Protein AF-A0A6G0CFB4-F1 (afdb_monomer_lite)

Sequence (68 aa):
MKPTDYIEWDNLKDIPFFLCQVVEDREKQDLDIYYLGKRVLHDYDHVGHYLRTAVILFRRVKSRTADW

Secondary structure (DSSP, 8-state):
-----B--GGG-TT--GGGPEEEEETTTTEEEEEETTEEEEEEETTSTHHHHHHHHHHHHHHHHTS--

Structure (mmCIF, N/CA/C/O backbone):
data_AF-A0A6G0CFB4-F1
#
_entry.id   AF-A0A6G0CFB4-F1
#
loop_
_atom_site.group_PDB
_atom_site.id
_atom_site.type_symbol
_atom_site.label_atom_id
_atom_site.label_alt_id
_atom_site.label_comp_id
_atom_site.label_asym_id
_atom_site.label_entity_id
_atom_site.label_seq_id
_atom_site.pdbx_PDB_ins_code
_atom_site.Cartn_x
_atom_site.Cartn_y
_atom_site.Cartn_z
_atom_site.occupancy
_atom_site.B_iso_or_equiv
_atom_site.auth_seq_id
_atom_site.auth_comp_id
_atom_site.auth_asym_id
_atom_site.auth_atom_id
_atom_site.pdbx_PDB_model_num
ATOM 1 N N . MET A 1 1 ? 15.169 -6.317 -11.596 1.00 61.44 1 MET A N 1
ATOM 2 C CA . MET A 1 1 ? 13.709 -6.378 -11.357 1.00 61.44 1 MET A CA 1
ATOM 3 C C . MET A 1 1 ? 13.497 -6.505 -9.853 1.00 61.44 1 MET A C 1
ATOM 5 O O . MET A 1 1 ? 14.239 -7.272 -9.248 1.00 61.44 1 MET A O 1
ATOM 9 N N . LYS A 1 2 ? 12.601 -5.725 -9.227 1.00 58.88 2 LYS A N 1
ATOM 10 C CA . LYS A 1 2 ? 12.302 -5.891 -7.788 1.00 58.88 2 LYS A CA 1
ATOM 11 C C . LYS A 1 2 ? 11.715 -7.304 -7.569 1.00 58.88 2 LYS A C 1
ATOM 13 O O . LYS A 1 2 ? 10.895 -7.710 -8.399 1.00 58.88 2 LYS A O 1
ATOM 18 N N . PRO A 1 3 ? 12.099 -8.035 -6.503 1.00 58.56 3 PRO A N 1
ATOM 19 C CA . PRO A 1 3 ? 11.500 -9.327 -6.175 1.00 58.56 3 PRO A CA 1
ATOM 20 C C . PRO A 1 3 ? 9.978 -9.218 -6.154 1.00 58.56 3 PRO A C 1
ATOM 22 O O . PRO A 1 3 ? 9.410 -8.252 -5.641 1.00 58.56 3 PRO A O 1
ATOM 25 N N . THR A 1 4 ? 9.321 -10.162 -6.808 1.00 58.91 4 THR A N 1
ATOM 2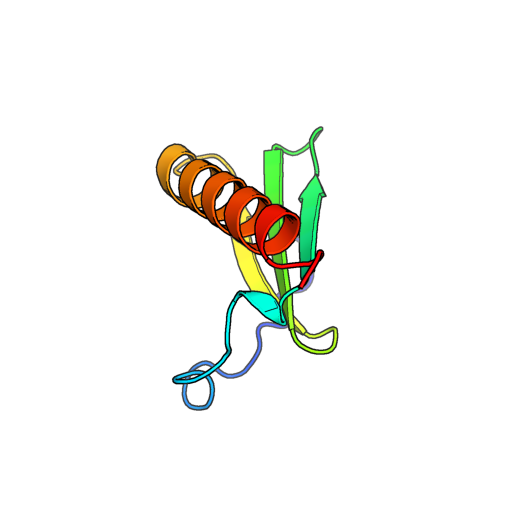6 C CA . THR A 1 4 ? 7.906 -10.082 -7.169 1.00 58.91 4 THR A CA 1
ATOM 27 C C . THR A 1 4 ? 7.064 -10.912 -6.204 1.00 58.91 4 THR A C 1
ATOM 29 O O . THR A 1 4 ? 6.193 -11.665 -6.616 1.00 58.91 4 THR A O 1
ATOM 32 N N . ASP A 1 5 ? 7.342 -10.774 -4.908 1.00 65.56 5 ASP A N 1
ATOM 33 C CA . ASP A 1 5 ? 6.606 -11.476 -3.858 1.00 65.56 5 ASP A CA 1
ATOM 34 C C . ASP A 1 5 ? 5.290 -10.735 -3.594 1.00 65.56 5 ASP A C 1
ATOM 36 O O . ASP A 1 5 ? 5.155 -9.944 -2.654 1.00 65.56 5 ASP A O 1
ATOM 40 N N . TYR A 1 6 ? 4.334 -10.925 -4.502 1.00 64.69 6 TYR A N 1
ATOM 41 C CA . TYR A 1 6 ? 2.957 -10.506 -4.287 1.00 64.69 6 TYR A CA 1
ATOM 42 C C . TYR A 1 6 ? 2.284 -11.433 -3.274 1.00 64.69 6 TYR A C 1
ATOM 44 O O . TYR A 1 6 ? 2.603 -12.615 -3.153 1.00 64.69 6 TYR A O 1
ATOM 52 N N . ILE A 1 7 ? 1.332 -10.887 -2.530 1.00 70.62 7 ILE A N 1
ATOM 53 C CA . ILE A 1 7 ? 0.406 -11.692 -1.732 1.00 70.62 7 ILE A CA 1
ATOM 54 C C . ILE A 1 7 ? -0.510 -12.530 -2.648 1.00 70.62 7 ILE A C 1
ATOM 56 O O . ILE A 1 7 ? -0.814 -12.128 -3.769 1.00 70.62 7 ILE A O 1
ATOM 60 N N . GLU A 1 8 ? -0.944 -13.701 -2.177 1.00 70.69 8 GLU A N 1
ATOM 61 C CA . GLU A 1 8 ? -1.889 -14.557 -2.905 1.00 70.69 8 GLU A CA 1
ATOM 62 C C . GLU A 1 8 ? -3.242 -13.866 -3.097 1.00 70.69 8 GLU A C 1
ATOM 64 O O . GLU A 1 8 ? -3.967 -13.632 -2.130 1.00 70.69 8 GLU A O 1
ATOM 69 N N . TRP A 1 9 ? -3.582 -13.572 -4.354 1.00 65.94 9 TRP A N 1
ATOM 70 C CA . TRP A 1 9 ? -4.752 -12.778 -4.734 1.00 65.94 9 TRP A CA 1
ATOM 71 C C . TRP A 1 9 ? -6.100 -13.416 -4.398 1.00 65.94 9 TRP A C 1
ATOM 73 O O . TRP A 1 9 ? -7.053 -12.696 -4.097 1.00 65.94 9 TRP A O 1
ATOM 83 N N . ASP A 1 10 ? -6.179 -14.745 -4.364 1.00 66.38 10 ASP A N 1
ATOM 84 C CA . ASP A 1 10 ? -7.437 -15.463 -4.133 1.00 66.38 10 ASP A CA 1
ATOM 85 C C . ASP A 1 10 ? -7.985 -15.293 -2.703 1.00 66.38 10 ASP A C 1
ATOM 87 O O . ASP A 1 10 ? -9.183 -15.457 -2.476 1.00 66.38 10 ASP A O 1
ATOM 91 N N . ASN A 1 11 ? -7.147 -14.865 -1.752 1.00 60.78 11 ASN A N 1
ATOM 92 C CA . ASN A 1 11 ? -7.523 -14.605 -0.356 1.00 60.78 11 ASN A CA 1
ATOM 93 C C . ASN A 1 11 ? -7.645 -13.106 -0.008 1.00 60.78 11 ASN A C 1
ATOM 95 O O . ASN A 1 11 ? -7.764 -12.750 1.164 1.00 60.78 11 ASN A O 1
ATOM 99 N N . LEU A 1 12 ? -7.609 -12.208 -1.001 1.00 61.88 12 LEU A N 1
ATOM 100 C CA . LEU A 1 12 ? -7.493 -10.753 -0.793 1.00 61.88 12 LEU A CA 1
ATOM 101 C C . LEU A 1 12 ? -8.789 -9.954 -0.847 1.00 61.88 12 LEU A C 1
ATOM 103 O O . LEU A 1 12 ? -8.734 -8.729 -0.719 1.00 61.88 12 LEU A O 1
ATOM 107 N N . LYS A 1 13 ? -9.939 -10.609 -1.040 1.00 57.06 13 LYS A N 1
ATOM 108 C CA . LYS A 1 13 ? -11.213 -9.940 -1.354 1.00 57.06 13 LYS A CA 1
ATOM 109 C C . LYS A 1 13 ? -11.645 -8.848 -0.367 1.00 57.06 13 LYS A C 1
ATOM 111 O O . LYS A 1 13 ? -12.428 -7.993 -0.762 1.00 57.06 13 LYS A O 1
ATOM 116 N N . ASP A 1 14 ? -11.076 -8.810 0.836 1.00 69.12 14 ASP A N 1
ATOM 117 C CA . ASP A 1 14 ? -11.500 -7.909 1.904 1.00 69.12 14 ASP A CA 1
ATOM 118 C C . ASP A 1 14 ? -10.361 -7.114 2.564 1.00 69.12 14 ASP A C 1
ATOM 120 O O . ASP A 1 14 ? -10.515 -6.704 3.712 1.00 69.12 14 ASP A O 1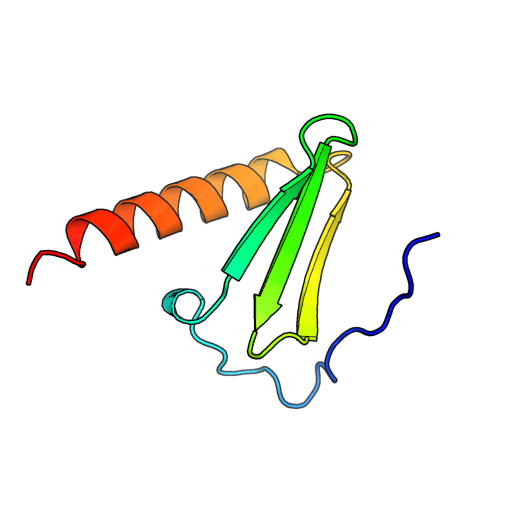
ATOM 124 N N . ILE A 1 15 ? -9.217 -6.862 1.902 1.00 76.19 15 ILE A N 1
ATOM 125 C CA . ILE A 1 15 ? -8.211 -5.963 2.503 1.00 76.19 15 ILE A CA 1
ATOM 126 C C . ILE A 1 15 ? -8.729 -4.520 2.496 1.00 76.19 15 ILE A C 1
ATOM 128 O O . ILE A 1 15 ? -8.815 -3.895 1.433 1.00 76.19 15 ILE A O 1
ATOM 132 N N . PRO A 1 16 ? -8.975 -3.911 3.668 1.00 78.88 16 PRO A N 1
ATOM 133 C CA . PRO A 1 16 ? -9.349 -2.516 3.725 1.00 78.88 16 PRO A CA 1
ATOM 134 C C . PRO A 1 16 ? -8.142 -1.644 3.379 1.00 78.88 16 PRO A C 1
ATOM 136 O O . PRO A 1 16 ? -7.100 -1.699 4.037 1.00 78.88 16 PRO A O 1
ATOM 139 N N . PHE A 1 17 ? -8.300 -0.767 2.389 1.00 76.56 17 PHE A N 1
ATOM 140 C CA . PHE A 1 17 ? -7.231 0.130 1.944 1.00 76.56 17 PHE A CA 1
ATOM 141 C C . PHE A 1 17 ? -6.652 0.987 3.085 1.00 76.56 17 PHE A C 1
ATOM 143 O O . PHE A 1 17 ? -5.462 1.286 3.101 1.00 76.56 17 PHE A O 1
ATOM 150 N N . PHE A 1 18 ? -7.461 1.352 4.087 1.00 79.25 18 PHE A N 1
ATOM 151 C CA . PHE A 1 18 ? -6.998 2.157 5.223 1.00 79.25 18 PHE A CA 1
ATOM 152 C C . PHE A 1 18 ? -5.939 1.451 6.093 1.00 79.25 18 PHE A C 1
ATOM 154 O O . PHE A 1 18 ? -5.158 2.139 6.763 1.00 79.25 18 PHE A O 1
ATOM 161 N N . LEU A 1 19 ? -5.898 0.112 6.063 1.00 83.12 19 LEU A N 1
ATOM 162 C CA . LEU A 1 19 ? -4.889 -0.718 6.728 1.00 83.12 19 LEU A CA 1
ATOM 163 C C . LEU A 1 19 ? -3.611 -0.882 5.897 1.00 83.12 19 LEU A C 1
ATOM 165 O O . LEU A 1 19 ? -2.619 -1.410 6.397 1.00 83.12 19 LEU A O 1
ATOM 169 N N . CYS A 1 20 ? -3.617 -0.442 4.640 1.00 86.44 20 CYS A N 1
ATOM 170 C CA . CYS A 1 20 ? -2.462 -0.541 3.767 1.00 86.44 20 CYS A CA 1
ATOM 171 C C . CYS A 1 20 ? -1.473 0.609 3.996 1.00 86.44 20 CYS A C 1
ATOM 173 O O . CYS A 1 20 ? -1.835 1.741 4.339 1.00 86.44 20 CYS A O 1
ATOM 175 N N . GLN A 1 21 ? -0.204 0.315 3.738 1.00 87.56 21 GLN A N 1
ATOM 176 C CA . GLN A 1 21 ? 0.871 1.288 3.643 1.00 87.56 21 GLN A CA 1
ATOM 177 C C . GLN A 1 21 ? 1.140 1.599 2.173 1.00 87.56 21 GLN A C 1
ATOM 179 O O . GLN A 1 21 ? 1.350 0.699 1.367 1.00 87.56 21 GLN A O 1
ATOM 184 N N . VAL A 1 22 ? 1.178 2.885 1.840 1.00 86.81 22 VAL A N 1
ATOM 185 C CA . VAL A 1 22 ? 1.535 3.372 0.504 1.00 86.81 22 VAL A CA 1
ATOM 186 C C . VAL A 1 22 ? 2.964 3.896 0.545 1.00 86.81 22 VAL A C 1
ATOM 188 O O . VAL A 1 22 ? 3.260 4.786 1.350 1.00 86.81 22 VAL A O 1
ATOM 191 N N . VAL A 1 23 ? 3.815 3.383 -0.338 1.00 87.75 23 VAL A N 1
ATOM 192 C CA . VAL A 1 23 ? 5.213 3.782 -0.519 1.00 87.75 23 VAL A CA 1
ATOM 193 C C . VAL A 1 23 ? 5.387 4.306 -1.942 1.00 87.75 23 VAL A C 1
ATOM 195 O O . VAL A 1 23 ? 5.029 3.634 -2.902 1.00 87.75 23 VAL A O 1
ATOM 198 N N . GLU A 1 24 ? 5.925 5.516 -2.074 1.00 85.69 24 GLU A N 1
ATOM 199 C CA . GLU A 1 24 ? 6.188 6.150 -3.370 1.00 85.69 24 GLU A CA 1
ATOM 200 C C . GLU A 1 24 ? 7.696 6.257 -3.595 1.00 85.69 24 GLU A C 1
ATOM 202 O O . GLU A 1 24 ? 8.408 6.813 -2.755 1.00 85.69 24 GLU A O 1
ATOM 207 N N . ASP A 1 25 ? 8.169 5.771 -4.740 1.00 84.38 25 ASP A N 1
ATOM 208 C CA . ASP A 1 25 ? 9.517 6.028 -5.248 1.00 84.38 25 ASP A CA 1
ATOM 209 C C . ASP A 1 25 ? 9.413 7.131 -6.307 1.00 84.38 25 ASP A C 1
ATOM 211 O O . ASP A 1 25 ? 8.962 6.906 -7.429 1.00 84.38 25 ASP A O 1
ATOM 215 N N . ARG A 1 26 ? 9.785 8.360 -5.933 1.00 79.56 26 ARG A N 1
ATOM 216 C CA . ARG A 1 26 ? 9.648 9.533 -6.812 1.00 79.56 26 ARG A CA 1
ATOM 217 C C . ARG A 1 26 ? 10.630 9.531 -7.978 1.00 79.56 26 ARG A C 1
ATOM 219 O O . ARG A 1 26 ? 10.322 10.126 -9.004 1.00 79.56 26 ARG A O 1
ATOM 226 N N . GLU A 1 27 ? 11.796 8.912 -7.814 1.00 82.44 27 GLU A N 1
ATOM 227 C CA . GLU A 1 27 ? 12.821 8.872 -8.861 1.00 82.44 27 GLU A CA 1
ATOM 228 C C . GLU A 1 27 ? 12.424 7.893 -9.960 1.00 82.44 27 GLU A C 1
ATOM 230 O O . GLU A 1 27 ? 12.574 8.191 -11.144 1.00 82.44 27 GLU A O 1
ATOM 235 N N . LYS A 1 28 ? 11.873 6.743 -9.564 1.00 78.31 28 LYS A N 1
ATOM 236 C CA . LYS A 1 28 ? 11.408 5.713 -10.502 1.00 78.31 28 LYS A CA 1
ATOM 237 C C . LYS A 1 28 ? 9.976 5.912 -10.961 1.00 78.31 28 LYS A C 1
ATOM 239 O O . LYS A 1 28 ? 9.576 5.276 -11.925 1.00 78.31 28 LYS A O 1
ATOM 244 N N . GLN A 1 29 ? 9.255 6.820 -10.303 1.00 76.94 29 GLN A N 1
ATOM 245 C CA . GLN A 1 29 ? 7.820 6.985 -10.479 1.00 76.94 29 GLN A CA 1
ATOM 246 C C . GLN A 1 29 ? 7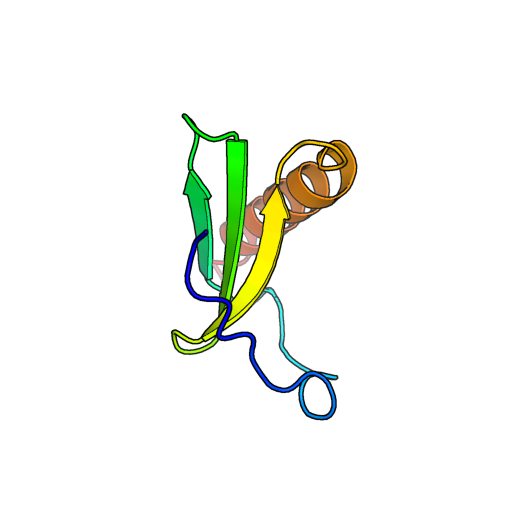.133 5.628 -10.247 1.00 76.94 29 GLN A C 1
ATOM 248 O O . GLN A 1 29 ? 6.417 5.117 -11.094 1.00 76.94 29 GLN A O 1
ATOM 253 N N . ASP A 1 30 ? 7.401 5.011 -9.094 1.00 82.31 30 ASP A N 1
ATOM 254 C CA . ASP A 1 30 ? 6.712 3.788 -8.680 1.00 82.31 30 ASP A CA 1
ATOM 255 C C . ASP A 1 30 ? 5.789 4.092 -7.502 1.00 82.31 30 ASP A C 1
A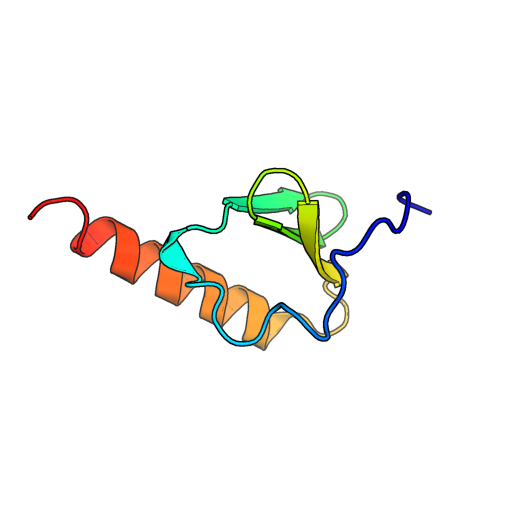TOM 257 O O . ASP A 1 30 ? 6.136 4.853 -6.587 1.00 82.31 30 ASP A O 1
ATOM 261 N N . LEU A 1 31 ? 4.653 3.403 -7.469 1.00 84.56 31 LEU A N 1
ATOM 262 C CA . LEU A 1 31 ? 3.785 3.335 -6.307 1.00 84.56 31 LEU A CA 1
ATOM 263 C C . LEU A 1 31 ? 3.639 1.878 -5.870 1.00 84.56 31 LEU A C 1
ATOM 265 O O . LEU A 1 31 ? 3.126 1.028 -6.596 1.00 84.56 31 LEU A O 1
ATOM 269 N N . ASP A 1 32 ? 4.096 1.588 -4.659 1.00 86.06 32 ASP A N 1
ATOM 270 C CA . ASP A 1 32 ? 3.958 0.287 -4.019 1.00 86.06 32 ASP A CA 1
ATOM 271 C C . ASP A 1 32 ? 2.932 0.384 -2.878 1.00 86.06 32 ASP A C 1
ATOM 273 O O . ASP A 1 32 ? 2.974 1.297 -2.046 1.00 86.06 32 ASP A O 1
ATOM 277 N N . ILE A 1 33 ? 2.019 -0.582 -2.804 1.00 85.94 33 ILE A N 1
ATOM 278 C CA . ILE A 1 33 ? 1.065 -0.723 -1.702 1.00 85.94 33 ILE A CA 1
ATOM 279 C C . ILE A 1 33 ? 1.373 -2.018 -0.966 1.00 85.94 33 ILE A C 1
ATOM 281 O O . ILE A 1 33 ? 1.507 -3.079 -1.579 1.00 85.94 33 ILE A O 1
ATOM 285 N N . TYR A 1 34 ? 1.452 -1.931 0.356 1.00 87.31 34 TYR A N 1
ATOM 286 C CA . TYR A 1 34 ? 1.746 -3.047 1.241 1.00 87.31 34 TYR A CA 1
ATOM 287 C C . TYR A 1 34 ? 0.631 -3.262 2.259 1.00 87.31 34 TYR A C 1
ATOM 289 O O . TYR A 1 34 ? 0.052 -2.308 2.776 1.00 87.31 34 TYR A O 1
ATOM 297 N N . TYR A 1 35 ? 0.397 -4.520 2.613 1.00 85.69 35 TYR A N 1
ATOM 298 C CA . TYR A 1 35 ? -0.420 -4.934 3.749 1.00 85.69 35 TYR A CA 1
ATOM 299 C C . TYR A 1 35 ? 0.358 -5.972 4.557 1.00 85.69 35 TYR A C 1
ATOM 301 O O . TYR A 1 35 ? 0.848 -6.951 3.996 1.00 85.69 35 TYR A O 1
ATOM 309 N N . LEU A 1 36 ? 0.517 -5.744 5.866 1.00 87.62 36 LEU A N 1
ATOM 310 C CA . LEU A 1 36 ? 1.301 -6.612 6.763 1.00 87.62 36 LEU A CA 1
ATOM 311 C C . LEU A 1 36 ? 2.706 -6.953 6.215 1.00 87.62 36 LEU A C 1
ATOM 313 O O . LEU A 1 36 ? 3.167 -8.088 6.304 1.00 87.62 36 LEU A O 1
ATOM 317 N N . GLY A 1 37 ? 3.373 -5.971 5.596 1.00 86.38 37 GLY A N 1
ATOM 318 C CA . GLY A 1 37 ? 4.711 -6.127 5.009 1.00 86.38 37 GLY A CA 1
ATOM 319 C C . GLY A 1 37 ? 4.757 -6.864 3.665 1.00 86.38 37 GLY A C 1
ATOM 320 O O . GLY A 1 37 ? 5.819 -6.925 3.053 1.00 86.38 37 GLY A O 1
ATOM 321 N N . LYS A 1 38 ? 3.628 -7.380 3.166 1.00 85.94 38 LYS A N 1
ATOM 322 C CA . LYS A 1 38 ? 3.527 -8.017 1.846 1.00 85.94 38 LYS A CA 1
ATOM 323 C C . LYS A 1 38 ? 3.045 -7.020 0.806 1.00 85.94 38 LYS A C 1
ATOM 325 O O . LYS A 1 38 ? 2.127 -6.244 1.074 1.00 85.94 38 LYS A O 1
ATOM 330 N N . ARG A 1 39 ? 3.647 -7.039 -0.384 1.00 85.62 39 ARG A N 1
ATOM 331 C CA . ARG A 1 39 ? 3.253 -6.144 -1.473 1.00 85.62 39 ARG A CA 1
ATOM 332 C C . ARG A 1 39 ? 1.941 -6.625 -2.080 1.00 85.62 39 ARG A C 1
ATOM 334 O O . ARG A 1 39 ? 1.869 -7.735 -2.600 1.00 85.62 39 ARG A O 1
ATOM 341 N N . VAL A 1 40 ? 0.914 -5.788 -2.001 1.00 82.50 40 VAL A N 1
ATOM 342 C CA . VAL A 1 40 ? -0.420 -6.070 -2.549 1.00 82.50 40 VAL A CA 1
ATOM 343 C C . VAL A 1 40 ? -0.606 -5.466 -3.922 1.00 82.50 40 VAL A C 1
ATOM 345 O O . VAL A 1 40 ? -1.323 -6.022 -4.733 1.00 82.50 40 VAL A O 1
ATOM 348 N N . LEU A 1 41 ? 0.053 -4.348 -4.212 1.00 81.81 41 LEU A N 1
ATOM 349 C CA . LEU A 1 41 ? -0.046 -3.705 -5.510 1.00 81.81 41 LEU A CA 1
ATOM 350 C C . LEU A 1 41 ? 1.273 -3.018 -5.835 1.00 81.81 41 LEU A C 1
ATOM 352 O O . LEU A 1 41 ? 1.928 -2.459 -4.955 1.00 81.81 41 LEU A O 1
ATOM 356 N N . HIS A 1 42 ? 1.644 -3.073 -7.106 1.00 82.75 42 HIS A N 1
ATOM 357 C CA . HIS A 1 42 ? 2.745 -2.308 -7.661 1.00 82.75 42 HIS A CA 1
ATOM 358 C C . HIS A 1 42 ? 2.274 -1.652 -8.952 1.00 82.75 42 HIS A C 1
ATOM 360 O O . HIS A 1 42 ? 1.732 -2.344 -9.813 1.00 82.75 42 HIS A O 1
ATOM 366 N N . ASP A 1 43 ? 2.493 -0.351 -9.068 1.00 77.25 43 ASP A N 1
ATOM 367 C CA . ASP A 1 43 ? 2.245 0.416 -10.280 1.00 77.25 43 ASP A CA 1
ATOM 368 C C . ASP A 1 43 ? 3.541 1.113 -10.689 1.00 77.25 43 ASP A C 1
ATOM 370 O O . ASP A 1 43 ? 4.087 1.921 -9.933 1.00 77.25 43 ASP A O 1
ATOM 374 N N . TYR A 1 44 ? 4.039 0.750 -11.869 1.00 70.75 44 TYR A N 1
ATOM 375 C CA . TYR A 1 44 ? 5.041 1.527 -12.588 1.00 70.75 44 TYR A CA 1
ATOM 376 C C . TYR A 1 44 ? 4.255 2.640 -13.282 1.00 70.75 44 TYR A C 1
ATOM 378 O O . TYR A 1 44 ? 3.339 2.305 -14.031 1.00 70.75 44 TYR A O 1
ATOM 386 N N . ASP A 1 45 ? 4.557 3.923 -13.055 1.00 65.19 45 ASP A N 1
ATOM 387 C CA . ASP A 1 45 ? 3.775 5.111 -13.484 1.00 65.19 45 ASP A CA 1
ATOM 388 C C . ASP A 1 45 ? 3.709 5.324 -15.021 1.00 65.19 45 ASP A C 1
ATOM 390 O O . ASP A 1 45 ? 3.787 6.430 -15.545 1.00 65.19 45 ASP A O 1
ATOM 394 N N . HIS A 1 46 ? 3.556 4.250 -15.793 1.00 60.12 46 HIS A N 1
ATOM 395 C CA . HIS A 1 46 ? 3.315 4.213 -17.230 1.00 60.12 46 HIS A CA 1
ATOM 396 C C . HIS A 1 46 ? 1.806 4.211 -17.559 1.00 60.12 46 HIS A C 1
ATOM 398 O O . HIS A 1 46 ? 1.433 4.439 -18.708 1.00 60.12 46 HIS A O 1
ATOM 404 N N . VAL A 1 47 ? 0.934 3.994 -16.557 1.00 55.19 47 VAL A N 1
ATOM 405 C CA . VAL A 1 47 ? -0.547 4.029 -16.661 1.00 55.19 47 VAL A CA 1
ATOM 406 C C .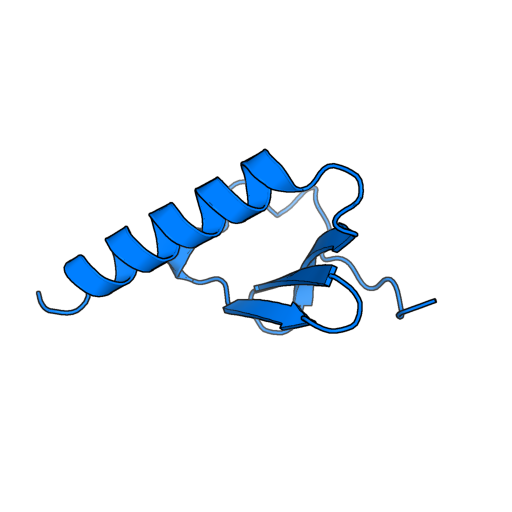 VAL A 1 47 ? -1.195 4.793 -15.470 1.00 55.19 47 VAL A C 1
ATOM 408 O O . VAL A 1 47 ? -2.416 4.944 -15.386 1.00 55.19 47 VAL A O 1
ATOM 411 N N . GLY A 1 48 ? -0.381 5.331 -14.550 1.00 56.50 48 GLY A N 1
ATOM 412 C CA . GLY A 1 48 ? -0.696 5.548 -13.127 1.00 56.50 48 GLY A CA 1
ATOM 413 C C . GLY A 1 48 ? -1.488 6.793 -12.714 1.00 56.50 48 GLY A C 1
ATOM 414 O O . GLY A 1 48 ? -1.654 7.038 -11.514 1.00 56.50 48 GLY A O 1
ATOM 415 N N . HIS A 1 49 ? -2.053 7.584 -13.635 1.00 63.00 49 HIS A N 1
ATOM 416 C CA . HIS A 1 49 ? -2.785 8.795 -13.229 1.00 63.00 49 HIS A CA 1
ATOM 417 C C . HIS A 1 49 ? -3.995 8.492 -12.330 1.00 63.00 49 HIS A C 1
ATOM 419 O O . HIS A 1 49 ? -4.220 9.184 -11.330 1.00 63.00 49 HIS A O 1
ATOM 425 N N . TYR A 1 50 ? -4.758 7.443 -12.642 1.00 68.25 50 TYR A N 1
ATOM 426 C CA . TYR A 1 50 ? -5.973 7.105 -11.899 1.00 68.25 50 TYR A CA 1
ATOM 427 C C . TYR A 1 50 ? -5.674 6.486 -10.535 1.00 68.25 50 TYR A C 1
ATOM 429 O O . TYR A 1 50 ? -6.273 6.894 -9.538 1.00 68.25 50 TYR A O 1
ATOM 437 N N . LEU A 1 51 ? -4.716 5.558 -10.465 1.00 76.19 51 LEU A N 1
ATOM 438 C CA . LEU A 1 51 ? -4.353 4.918 -9.205 1.00 76.19 51 LEU A CA 1
ATOM 439 C C . LEU A 1 51 ? -3.691 5.913 -8.251 1.00 76.19 51 LEU A C 1
ATOM 441 O O . LEU A 1 51 ? -4.079 5.993 -7.086 1.00 76.19 51 LEU A O 1
ATOM 445 N N . ARG A 1 52 ? -2.773 6.749 -8.744 1.00 76.12 52 ARG A N 1
ATOM 446 C CA . ARG A 1 52 ? -2.169 7.823 -7.947 1.00 76.12 52 ARG A CA 1
ATOM 447 C C . ARG A 1 52 ? -3.222 8.787 -7.403 1.00 76.12 52 ARG A C 1
ATOM 449 O O . ARG A 1 52 ? -3.189 9.131 -6.222 1.00 76.12 52 ARG A O 1
ATOM 456 N N . THR A 1 53 ? -4.191 9.182 -8.231 1.00 75.69 53 THR A N 1
ATOM 457 C CA . THR A 1 53 ? -5.302 10.054 -7.812 1.00 75.69 53 THR A CA 1
ATOM 458 C C . THR A 1 53 ? -6.156 9.397 -6.728 1.00 75.69 53 THR A C 1
ATOM 460 O O . THR A 1 53 ? -6.451 10.029 -5.712 1.00 75.69 53 THR A O 1
ATOM 463 N N . ALA A 1 54 ? -6.501 8.117 -6.891 1.00 79.38 54 ALA A N 1
ATOM 464 C CA . ALA A 1 54 ? -7.256 7.357 -5.899 1.00 79.38 54 ALA A CA 1
ATOM 465 C C . ALA A 1 54 ? -6.493 7.242 -4.569 1.00 79.38 54 ALA A C 1
ATOM 467 O O . ALA A 1 54 ? -7.053 7.502 -3.505 1.00 79.38 54 ALA A O 1
ATOM 468 N N . VAL A 1 55 ? -5.196 6.938 -4.613 1.00 80.62 55 VAL A N 1
ATOM 469 C CA . VAL A 1 55 ? -4.335 6.851 -3.426 1.00 80.62 55 VAL A CA 1
ATOM 470 C C . VAL A 1 55 ? -4.263 8.189 -2.679 1.00 80.62 55 VAL A C 1
ATOM 472 O O . VAL A 1 55 ? -4.374 8.214 -1.449 1.00 80.62 55 VAL A O 1
ATOM 475 N N . ILE A 1 56 ? -4.122 9.308 -3.397 1.00 81.19 56 ILE A N 1
ATOM 476 C CA . ILE A 1 56 ? -4.13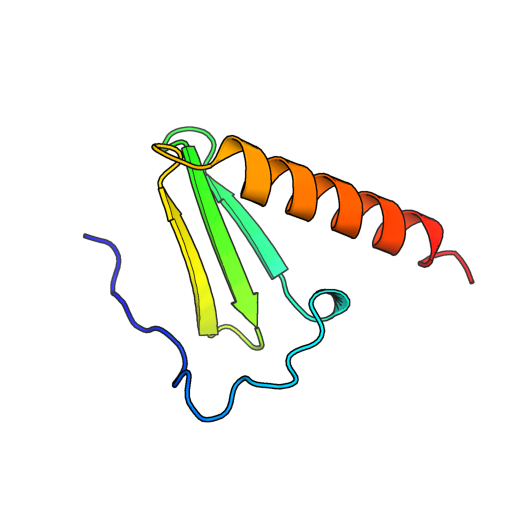9 10.656 -2.806 1.00 81.19 56 ILE A CA 1
ATOM 477 C C . ILE A 1 56 ? -5.493 10.936 -2.142 1.00 81.19 56 ILE A C 1
ATOM 479 O O . ILE A 1 56 ? -5.527 11.408 -1.000 1.00 81.19 56 ILE A O 1
ATOM 483 N N . LEU A 1 57 ? -6.603 10.613 -2.814 1.00 82.44 57 LEU A N 1
ATOM 484 C CA . LEU A 1 57 ? -7.953 10.766 -2.270 1.00 82.44 57 LEU A CA 1
ATOM 485 C C . LEU A 1 57 ? -8.123 9.965 -0.972 1.00 82.44 57 LEU A C 1
ATOM 487 O O . LEU A 1 57 ? -8.518 10.531 0.047 1.00 82.44 57 LEU A O 1
ATOM 491 N N . PHE A 1 58 ? -7.773 8.678 -0.972 1.00 80.56 58 PHE A N 1
ATOM 492 C CA . PHE A 1 58 ? -7.908 7.820 0.206 1.00 80.56 58 PHE A CA 1
ATOM 493 C C . PHE A 1 58 ? -7.015 8.263 1.366 1.00 80.56 58 PHE A C 1
ATOM 495 O O . PHE A 1 58 ? -7.461 8.255 2.513 1.00 80.56 58 PHE A O 1
ATOM 502 N N . ARG A 1 59 ? -5.786 8.723 1.098 1.00 80.31 59 ARG A N 1
ATOM 503 C CA . ARG A 1 59 ? -4.931 9.345 2.124 1.00 80.31 59 ARG A CA 1
ATOM 504 C C . ARG A 1 59 ? -5.585 10.586 2.728 1.00 80.31 59 ARG A C 1
ATOM 506 O O . ARG A 1 59 ? -5.535 10.770 3.943 1.00 80.31 59 ARG A O 1
ATOM 513 N N . ARG A 1 60 ? -6.218 11.426 1.903 1.00 82.88 60 ARG A N 1
ATOM 514 C CA . ARG A 1 60 ? -6.910 12.634 2.370 1.00 82.88 60 ARG A CA 1
ATOM 515 C C . ARG A 1 60 ? -8.131 12.295 3.220 1.00 82.88 60 ARG A C 1
ATOM 517 O O . ARG A 1 60 ? -8.318 12.934 4.250 1.00 82.88 60 ARG A O 1
ATOM 524 N N . VAL A 1 61 ? -8.916 11.290 2.827 1.00 80.31 61 VAL A N 1
ATOM 525 C CA . VAL A 1 61 ? -10.031 10.767 3.634 1.00 80.31 61 VAL A CA 1
ATOM 526 C C . VAL A 1 61 ? -9.507 10.250 4.971 1.00 80.31 61 VAL A C 1
ATOM 528 O O . VAL A 1 61 ? -9.934 10.759 6.000 1.00 80.31 61 VAL A O 1
ATOM 531 N N . LYS A 1 62 ? -8.509 9.353 4.960 1.00 77.12 62 LYS A N 1
ATOM 532 C CA . LYS A 1 62 ? -7.895 8.791 6.174 1.00 77.12 62 LYS A CA 1
ATOM 533 C C . LYS A 1 62 ? -7.404 9.873 7.134 1.00 77.12 62 LYS A C 1
ATOM 535 O O . LYS A 1 62 ? -7.636 9.762 8.325 1.00 77.12 62 LYS A O 1
ATOM 540 N N . SER A 1 63 ? -6.748 10.917 6.626 1.00 77.31 63 SER A N 1
ATOM 541 C CA . SER A 1 63 ? -6.275 12.033 7.453 1.00 77.31 63 SER A CA 1
ATOM 542 C C . SER A 1 63 ? -7.418 12.824 8.090 1.00 77.31 63 SER A C 1
ATOM 544 O O . SER A 1 63 ? -7.276 13.235 9.230 1.00 77.31 63 SER A O 1
ATOM 546 N N . ARG A 1 64 ? -8.540 13.041 7.391 1.00 76.12 64 ARG A N 1
ATOM 547 C CA . ARG A 1 64 ? -9.705 13.748 7.959 1.00 76.12 64 ARG A CA 1
ATOM 548 C C . ARG A 1 64 ? -10.488 12.884 8.942 1.00 76.12 64 ARG A C 1
ATOM 550 O O . ARG A 1 64 ? -11.137 13.412 9.831 1.00 76.12 64 ARG A O 1
ATOM 557 N N . THR A 1 65 ? -10.431 11.570 8.762 1.00 70.19 65 THR A N 1
ATOM 558 C CA . THR A 1 65 ? -10.999 10.567 9.661 1.00 70.19 65 THR A CA 1
ATOM 559 C C . THR A 1 65 ? -9.921 9.975 10.577 1.00 70.19 65 THR A C 1
ATOM 561 O O . THR A 1 65 ? -9.994 8.799 10.904 1.00 70.19 65 THR A O 1
ATOM 564 N N . ALA A 1 66 ? -8.862 10.699 10.926 1.00 63.78 66 ALA A N 1
ATOM 565 C CA . ALA A 1 66 ? -7.939 10.277 11.989 1.00 63.78 66 ALA A CA 1
ATOM 566 C C . ALA A 1 66 ? -8.165 11.085 13.277 1.00 63.78 66 ALA A C 1
ATOM 568 O O . ALA A 1 66 ? -7.718 10.670 14.339 1.00 63.78 66 ALA A O 1
ATOM 569 N N . ASP A 1 67 ? -8.882 12.206 13.163 1.00 59.12 67 ASP A N 1
ATOM 570 C CA . ASP A 1 67 ? -9.162 13.156 14.240 1.00 59.12 67 ASP A CA 1
ATOM 571 C C . ASP A 1 67 ? -10.519 12.891 14.946 1.00 59.12 67 ASP A C 1
ATOM 573 O O . ASP A 1 67 ? -11.053 13.786 15.601 1.00 59.12 67 ASP A O 1
ATOM 577 N N . TRP A 1 68 ? -11.097 11.691 14.795 1.00 49.59 68 TRP A N 1
ATOM 578 C CA . TRP A 1 68 ? -12.294 11.200 15.509 1.00 49.59 68 TRP A CA 1
ATOM 579 C C . TRP A 1 68 ? -11.925 9.975 16.344 1.00 49.59 68 TRP A C 1
ATOM 581 O O . TRP A 1 68 ? -12.577 9.784 17.394 1.00 49.59 68 TRP A O 1
#

Radius of gyration: 12.77 Å; chains: 1; bounding box: 26×29×33 Å

pLDDT: mean 74.85, std 10.17, range [49.59, 87.75]

Foldseek 3Di:
DPPPQADDPVPCPDDDQLQWDWDADPVQRKIFIDHPNHTHDIDRPPVCPVVVVVNVVVVVVSVVVVVD

Organism: Bacteroides ovatus (NCBI:txid28116)